Protein AF-A0A285VFL8-F1 (afdb_monomer_lite)

Organism: NCBI:txid38502

Radius of gyration: 19.56 Å; chains: 1; bounding box: 38×22×51 Å

Foldseek 3Di:
DLPADWDWAWDDDDPPDDDDTDTHTDPDSDHDHPDVPDPPPQDDLLRLLVQCVVVVVDPVSNSPPDSVSSCVSVVVD

Sequence (77 aa):
MPTGPRHYRAVERPEGAPPGDYAVECRCMIGEDHADGEIEESLSVYDAADIWLSNGMDEDYTFGYGEDELRNAAGLD

pLDDT: mean 78.21, std 14.05, range [48.72, 93.0]

Structure (mmCIF, N/CA/C/O backbone):
data_AF-A0A285VFL8-F1
#
_entry.id   AF-A0A285VFL8-F1
#
loop_
_atom_site.group_PDB
_atom_site.id
_atom_site.type_symbol
_atom_site.label_atom_id
_atom_site.label_alt_id
_atom_site.label_comp_id
_atom_site.label_asym_id
_atom_site.label_entity_id
_atom_site.label_seq_id
_atom_site.pdbx_PDB_ins_code
_atom_site.Cartn_x
_atom_site.Cartn_y
_atom_site.Cartn_z
_atom_site.occupancy
_atom_site.B_iso_or_equiv
_atom_site.auth_seq_id
_atom_site.auth_comp_id
_atom_site.auth_asym_id
_atom_site.auth_atom_id
_atom_site.pdbx_PDB_model_num
ATOM 1 N N . MET A 1 1 ? 17.458 4.200 2.644 1.00 48.72 1 MET A N 1
ATOM 2 C CA . MET A 1 1 ? 18.376 3.058 2.428 1.00 48.72 1 MET A CA 1
ATOM 3 C C . MET A 1 1 ? 17.593 2.048 1.609 1.00 48.72 1 MET A C 1
ATOM 5 O O . MET A 1 1 ? 16.450 1.839 1.988 1.00 48.72 1 MET A O 1
ATOM 9 N N . PRO A 1 2 ? 18.102 1.506 0.491 1.00 56.16 2 PRO A N 1
ATOM 10 C CA . PRO A 1 2 ? 17.364 0.483 -0.249 1.00 56.1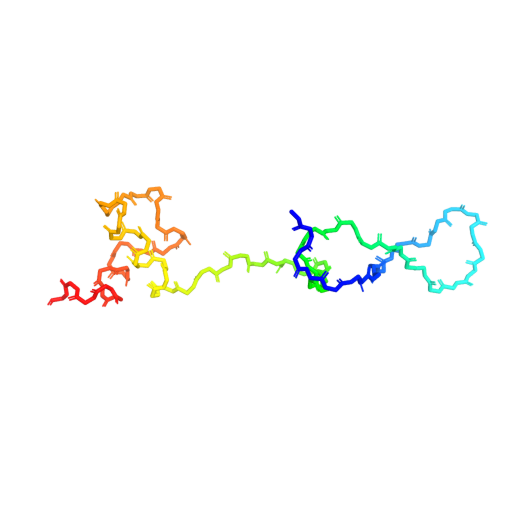6 2 PRO A CA 1
ATOM 11 C C . PRO A 1 2 ? 17.239 -0.762 0.641 1.00 56.16 2 PRO A C 1
ATOM 13 O O . PRO A 1 2 ? 18.253 -1.290 1.095 1.00 56.16 2 PRO A O 1
ATOM 16 N N . THR A 1 3 ? 16.012 -1.154 0.980 1.00 58.53 3 THR A N 1
ATOM 17 C CA . THR A 1 3 ? 15.713 -2.168 2.009 1.00 58.53 3 THR A CA 1
ATOM 18 C C . THR A 1 3 ? 15.512 -3.572 1.449 1.00 58.53 3 THR A C 1
ATOM 20 O O . THR A 1 3 ? 15.355 -4.501 2.236 1.00 58.53 3 THR A O 1
ATOM 23 N N . GLY A 1 4 ? 15.559 -3.766 0.128 1.00 60.25 4 GLY A N 1
ATOM 24 C CA . GLY A 1 4 ? 15.378 -5.092 -0.464 1.00 60.25 4 GLY A CA 1
ATOM 25 C C . GLY A 1 4 ? 16.433 -5.498 -1.503 1.00 60.25 4 GLY A C 1
ATOM 26 O O . GLY A 1 4 ? 17.313 -4.705 -1.854 1.00 60.25 4 GLY A O 1
ATOM 27 N N . PRO A 1 5 ? 16.370 -6.759 -1.969 1.00 64.38 5 PRO A N 1
ATOM 28 C CA . PRO A 1 5 ? 17.307 -7.330 -2.931 1.00 64.38 5 PRO A CA 1
ATOM 29 C C . PRO A 1 5 ? 17.279 -6.626 -4.296 1.00 64.38 5 PRO A C 1
ATOM 31 O O . PRO A 1 5 ? 16.267 -6.088 -4.744 1.00 64.38 5 PRO A O 1
ATOM 34 N N . ARG A 1 6 ? 18.432 -6.644 -4.979 1.00 68.12 6 ARG A N 1
ATOM 35 C CA . ARG A 1 6 ? 18.563 -6.122 -6.347 1.00 68.12 6 ARG A CA 1
ATOM 36 C C . ARG A 1 6 ? 17.751 -7.001 -7.295 1.00 68.12 6 ARG A C 1
ATOM 38 O O . ARG A 1 6 ? 17.965 -8.211 -7.319 1.00 68.12 6 ARG A O 1
ATOM 45 N N . HIS A 1 7 ? 16.891 -6.390 -8.101 1.00 74.31 7 HIS A N 1
ATOM 46 C CA . HIS A 1 7 ? 16.128 -7.073 -9.145 1.00 74.31 7 HIS A CA 1
ATOM 47 C C . HIS A 1 7 ? 16.260 -6.346 -10.491 1.00 74.31 7 HIS A C 1
ATOM 49 O O . HIS A 1 7 ? 16.711 -5.196 -10.563 1.00 74.31 7 HIS A O 1
ATOM 55 N N . TYR A 1 8 ? 15.901 -7.039 -11.570 1.00 77.69 8 TYR A N 1
ATOM 56 C CA . TYR A 1 8 ? 15.925 -6.524 -12.937 1.00 77.69 8 TYR A CA 1
ATOM 57 C C . TYR A 1 8 ? 14.493 -6.454 -13.456 1.00 77.69 8 TYR A C 1
ATOM 59 O O . TYR A 1 8 ? 13.791 -7.454 -13.402 1.00 77.69 8 TYR A O 1
ATOM 67 N N . ARG A 1 9 ? 14.076 -5.305 -13.994 1.00 77.50 9 ARG A N 1
ATOM 68 C CA . ARG A 1 9 ? 12.766 -5.166 -14.640 1.00 77.50 9 ARG A CA 1
ATOM 69 C C . ARG A 1 9 ? 12.879 -5.460 -16.130 1.00 77.50 9 ARG A C 1
ATOM 71 O O . ARG A 1 9 ? 13.821 -4.981 -16.771 1.00 77.50 9 ARG A O 1
ATOM 78 N N . ALA A 1 10 ? 11.921 -6.198 -16.680 1.00 81.50 10 ALA A N 1
ATOM 79 C CA . ALA A 1 10 ? 11.792 -6.353 -18.123 1.00 81.50 10 ALA A CA 1
ATOM 80 C C . ALA A 1 10 ? 11.471 -4.994 -18.761 1.00 81.50 10 ALA A C 1
ATOM 82 O O . ALA A 1 10 ? 10.738 -4.183 -18.195 1.00 81.50 10 ALA A 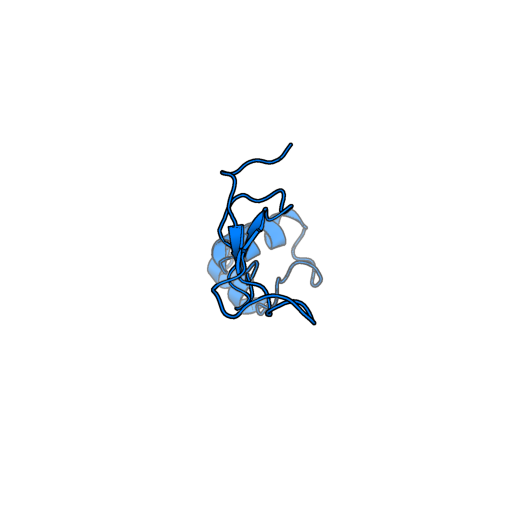O 1
ATOM 83 N N . VAL A 1 11 ? 12.053 -4.723 -19.923 1.00 81.62 11 VAL A N 1
ATOM 84 C CA . VAL A 1 11 ? 11.795 -3.498 -20.682 1.00 81.62 11 VAL A CA 1
ATOM 85 C C . VAL A 1 11 ? 11.524 -3.827 -22.133 1.00 81.62 11 VAL A C 1
ATOM 87 O O . VAL A 1 11 ? 11.923 -4.873 -22.648 1.00 81.62 11 VAL A O 1
ATOM 90 N N . GLU A 1 12 ? 10.872 -2.890 -22.808 1.00 84.25 12 GLU A N 1
ATOM 91 C CA . GLU A 1 12 ? 10.725 -2.951 -24.249 1.00 84.25 12 GLU A CA 1
ATOM 92 C C . GLU A 1 12 ? 12.092 -2.973 -24.932 1.00 84.25 12 GLU A C 1
ATOM 94 O O . GLU A 1 12 ? 13.071 -2.370 -24.477 1.00 84.25 12 GLU A O 1
ATOM 99 N N . ARG A 1 13 ? 12.148 -3.676 -26.063 1.00 87.75 13 ARG A N 1
ATOM 100 C CA . ARG A 1 13 ? 13.349 -3.744 -26.885 1.00 87.75 13 ARG A CA 1
ATOM 101 C C . ARG A 1 13 ? 13.735 -2.330 -27.346 1.00 87.75 13 ARG A C 1
ATOM 103 O O . ARG A 1 13 ? 12.948 -1.699 -28.053 1.00 87.75 13 ARG A O 1
ATOM 110 N N . PRO A 1 14 ? 14.953 -1.857 -27.038 1.00 85.12 14 PRO A N 1
ATOM 111 C CA . PRO A 1 14 ? 15.404 -0.556 -27.501 1.00 85.12 14 PRO A CA 1
ATOM 112 C C . PRO A 1 14 ? 15.535 -0.515 -29.028 1.00 85.12 14 PRO A C 1
ATOM 114 O O . PRO A 1 14 ? 15.885 -1.508 -29.678 1.00 85.12 14 PRO A O 1
ATOM 117 N N . GLU A 1 15 ? 15.266 0.655 -29.608 1.00 87.56 15 GLU A N 1
ATOM 118 C CA . GLU A 1 15 ? 15.335 0.861 -31.054 1.00 87.56 15 GLU A CA 1
ATOM 119 C C . GLU A 1 15 ? 16.758 0.587 -31.573 1.00 87.56 15 GLU A C 1
ATOM 121 O O . GLU A 1 15 ? 17.747 1.088 -31.040 1.00 87.56 15 GLU A O 1
ATOM 126 N N . GLY A 1 16 ? 16.870 -0.264 -32.596 1.00 88.25 16 GLY A N 1
ATOM 127 C CA . GLY A 1 16 ? 18.157 -0.671 -33.172 1.00 88.25 16 GLY A CA 1
ATOM 128 C C . GLY A 1 16 ? 18.893 -1.791 -32.425 1.00 88.25 16 GLY A C 1
ATOM 129 O O . GLY A 1 16 ? 19.935 -2.246 -32.894 1.00 88.25 16 GLY A O 1
ATOM 130 N N . ALA A 1 17 ? 18.357 -2.291 -31.310 1.00 85.06 17 ALA A N 1
ATOM 131 C CA . ALA A 1 17 ? 18.949 -3.412 -30.588 1.00 85.06 17 ALA A CA 1
ATOM 132 C C . ALA A 1 17 ? 18.594 -4.765 -31.252 1.00 85.06 17 ALA A C 1
ATOM 134 O O . ALA A 1 17 ? 17.543 -4.870 -31.905 1.00 85.06 17 ALA A O 1
ATOM 135 N N . PRO A 1 18 ? 19.444 -5.808 -31.135 1.00 89.56 18 PRO A N 1
ATOM 136 C CA . PRO A 1 18 ? 19.150 -7.139 -31.677 1.00 89.56 18 PRO A CA 1
ATOM 137 C C . PRO A 1 18 ? 17.850 -7.739 -31.091 1.00 89.56 18 PRO A C 1
ATOM 139 O O . PRO A 1 18 ? 17.326 -7.252 -30.093 1.00 89.56 18 PRO A O 1
ATOM 142 N N . PRO A 1 19 ? 17.251 -8.776 -31.688 1.00 87.88 19 PRO A N 1
ATOM 143 C CA . PRO A 1 19 ? 16.163 -9.494 -31.021 1.00 87.88 19 PRO A CA 1
ATOM 144 C C . PRO A 1 19 ? 16.676 -10.181 -29.740 1.00 87.88 19 PRO A C 1
ATOM 146 O O . PRO A 1 19 ? 17.762 -10.758 -29.750 1.00 87.88 19 PRO A O 1
ATOM 149 N N . GLY A 1 20 ? 15.904 -10.112 -28.652 1.00 86.19 20 GLY A N 1
ATOM 150 C CA . GLY A 1 20 ? 16.232 -10.728 -27.361 1.00 86.19 20 GLY A CA 1
ATOM 151 C C . GLY A 1 20 ? 15.379 -10.183 -26.214 1.00 86.19 20 GLY 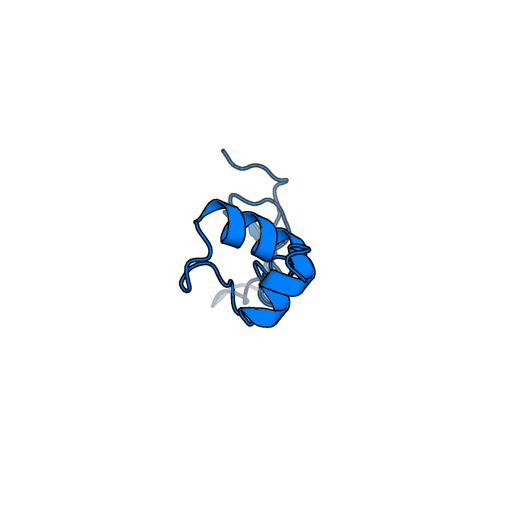A C 1
ATOM 152 O O . GLY A 1 20 ? 14.645 -9.211 -26.402 1.00 86.19 20 GLY A O 1
ATOM 153 N N . ASP A 1 21 ? 15.490 -10.810 -25.045 1.00 83.94 21 ASP A N 1
ATOM 154 C CA . ASP A 1 21 ? 14.890 -10.336 -23.798 1.00 83.94 21 ASP A CA 1
ATOM 155 C C . ASP A 1 21 ? 15.753 -9.228 -23.189 1.00 83.94 21 ASP A C 1
ATOM 157 O O . ASP A 1 21 ? 16.949 -9.407 -22.940 1.00 83.94 21 ASP A O 1
ATOM 161 N N . TYR A 1 22 ? 15.142 -8.067 -22.960 1.00 83.88 22 TYR A N 1
ATOM 162 C CA . TYR A 1 22 ? 15.806 -6.906 -22.381 1.00 83.88 22 TYR A CA 1
ATOM 163 C C . TYR A 1 22 ? 15.329 -6.704 -20.952 1.00 83.88 22 TYR A C 1
ATOM 165 O O . TYR A 1 22 ? 14.134 -6.574 -20.698 1.00 83.88 22 TYR A O 1
ATOM 173 N N . ALA A 1 23 ? 16.276 -6.635 -20.022 1.00 84.75 23 ALA A N 1
ATOM 174 C CA . ALA A 1 23 ? 16.004 -6.288 -18.640 1.00 84.75 23 ALA A CA 1
ATOM 175 C C . ALA A 1 23 ? 17.034 -5.271 -18.143 1.00 84.75 23 ALA A C 1
ATOM 177 O O . ALA A 1 23 ? 18.220 -5.355 -18.473 1.00 84.75 23 ALA A O 1
ATOM 178 N N . VAL A 1 24 ? 16.584 -4.295 -17.358 1.00 80.75 24 VAL A N 1
ATOM 179 C CA . VAL A 1 24 ? 17.450 -3.282 -16.741 1.00 80.75 24 VAL A CA 1
ATOM 180 C C . VAL A 1 24 ? 17.397 -3.416 -15.234 1.00 80.75 24 VAL A C 1
ATOM 182 O O . VAL A 1 24 ? 16.366 -3.774 -14.671 1.00 80.75 24 VAL A O 1
ATOM 185 N N . GLU A 1 25 ? 18.507 -3.113 -14.569 1.00 80.62 25 GLU A N 1
ATOM 186 C CA . GLU A 1 25 ? 18.535 -3.087 -13.110 1.00 80.62 25 GLU A CA 1
ATOM 187 C C . GLU A 1 25 ? 17.511 -2.075 -12.590 1.00 80.62 25 GLU A C 1
ATOM 189 O O . GLU A 1 25 ? 17.539 -0.892 -12.954 1.00 80.62 25 GLU A O 1
ATOM 194 N N . CYS A 1 26 ? 16.592 -2.551 -11.756 1.00 75.69 26 CYS A N 1
ATOM 195 C CA . CYS A 1 26 ? 15.573 -1.708 -11.172 1.00 75.69 26 CYS A CA 1
ATOM 196 C C . CYS A 1 26 ? 16.192 -0.828 -10.080 1.00 75.69 26 CYS A C 1
ATOM 198 O O . CYS A 1 26 ? 16.974 -1.291 -9.250 1.00 75.69 26 CYS A O 1
ATOM 2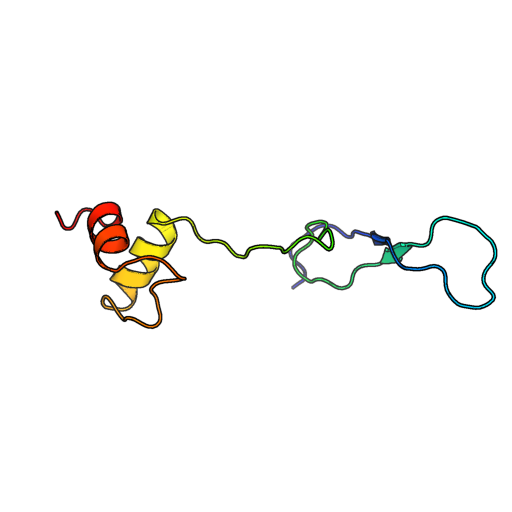00 N N . ARG A 1 27 ? 15.846 0.464 -10.084 1.00 70.44 27 ARG A N 1
ATOM 201 C CA . ARG A 1 27 ? 16.312 1.444 -9.086 1.00 70.44 27 ARG A CA 1
ATOM 202 C C . ARG A 1 27 ? 15.323 1.652 -7.934 1.00 70.44 27 ARG A C 1
ATOM 204 O O . ARG A 1 27 ? 15.488 2.604 -7.172 1.00 70.44 27 ARG A O 1
ATOM 211 N N . CYS A 1 28 ? 14.303 0.806 -7.803 1.00 64.94 28 CYS A N 1
ATOM 212 C CA . CYS A 1 28 ? 13.373 0.885 -6.682 1.00 64.94 28 CYS A CA 1
ATOM 213 C C . CYS A 1 28 ? 14.112 0.641 -5.358 1.00 64.94 28 CYS A C 1
ATOM 215 O O . CYS A 1 28 ? 14.964 -0.239 -5.247 1.00 64.94 28 CYS A O 1
ATOM 217 N N . MET A 1 29 ? 13.800 1.452 -4.344 1.00 57.75 29 MET A N 1
ATOM 218 C CA . MET A 1 29 ? 14.366 1.300 -2.996 1.00 57.75 29 MET A CA 1
ATOM 219 C C . MET A 1 29 ? 13.669 0.202 -2.179 1.00 57.75 29 MET A C 1
ATOM 221 O O . MET A 1 29 ? 14.178 -0.179 -1.126 1.00 57.75 29 MET A O 1
ATOM 225 N N . ILE A 1 30 ? 12.544 -0.306 -2.681 1.00 57.16 30 ILE A N 1
ATOM 226 C CA . ILE A 1 30 ? 11.780 -1.432 -2.153 1.00 57.16 30 ILE A CA 1
ATOM 227 C C . ILE A 1 30 ? 12.177 -2.615 -3.036 1.00 57.16 30 ILE A C 1
ATOM 229 O O . ILE A 1 30 ? 11.896 -2.613 -4.230 1.00 57.16 30 ILE A O 1
ATOM 233 N N . GLY A 1 31 ? 12.984 -3.542 -2.525 1.00 50.81 31 GLY A N 1
ATOM 234 C CA . GLY A 1 31 ? 13.572 -4.602 -3.356 1.00 50.81 31 GLY A CA 1
ATOM 235 C C . GLY A 1 31 ? 12.638 -5.777 -3.614 1.00 50.81 31 GLY A C 1
ATOM 236 O O . GLY A 1 31 ? 13.063 -6.920 -3.499 1.00 50.81 31 GLY A O 1
ATOM 237 N N . GLU A 1 32 ? 11.390 -5.497 -3.954 1.00 56.12 32 GLU A N 1
ATOM 238 C CA . GLU A 1 32 ? 10.450 -6.487 -4.464 1.00 56.12 32 GLU A CA 1
ATOM 239 C C . GLU A 1 32 ? 10.306 -6.272 -5.973 1.00 56.12 32 GLU A C 1
ATOM 241 O O . GLU A 1 32 ? 10.376 -5.135 -6.443 1.00 56.12 32 GLU A O 1
ATOM 246 N N . ASP A 1 33 ? 10.212 -7.360 -6.738 1.00 56.53 33 ASP A N 1
ATOM 247 C CA . ASP A 1 33 ? 10.034 -7.315 -8.189 1.00 56.53 33 ASP A CA 1
ATOM 248 C C . ASP A 1 33 ? 8.693 -6.634 -8.493 1.00 56.53 33 ASP A C 1
ATOM 250 O O . ASP A 1 33 ? 7.641 -7.263 -8.434 1.00 56.53 33 ASP A O 1
ATOM 254 N N . HIS A 1 34 ? 8.712 -5.321 -8.742 1.00 58.75 34 HIS A N 1
ATOM 255 C CA . HIS A 1 34 ? 7.521 -4.593 -9.172 1.00 58.75 34 HIS A CA 1
ATOM 256 C C . HIS A 1 34 ? 7.233 -4.999 -10.617 1.00 58.75 34 HIS A C 1
ATOM 258 O O . HIS A 1 34 ? 7.692 -4.357 -11.567 1.00 58.75 34 HIS A O 1
ATOM 264 N N . ALA A 1 35 ? 6.497 -6.096 -10.781 1.00 53.69 35 ALA A N 1
ATOM 265 C CA . ALA A 1 35 ? 5.767 -6.347 -12.007 1.00 53.69 35 ALA A CA 1
ATOM 266 C C . ALA A 1 35 ? 4.913 -5.104 -12.307 1.00 53.69 35 ALA A C 1
ATOM 268 O O . ALA A 1 35 ? 4.330 -4.513 -11.405 1.00 53.69 35 ALA A O 1
ATOM 269 N N . ASP A 1 36 ? 4.832 -4.707 -13.576 1.00 55.50 36 ASP A N 1
ATOM 270 C CA . ASP A 1 36 ? 4.050 -3.554 -14.065 1.00 55.50 36 ASP A CA 1
ATOM 271 C C . ASP A 1 36 ? 2.532 -3.660 -13.767 1.00 55.50 36 ASP A C 1
ATOM 273 O O . ASP A 1 36 ? 1.754 -2.785 -14.125 1.00 55.50 36 ASP A O 1
ATOM 277 N N . GLY A 1 37 ? 2.096 -4.733 -13.101 1.00 49.69 37 GLY A N 1
ATOM 278 C CA . GLY A 1 37 ? 0.798 -4.821 -12.453 1.00 49.69 37 GLY A CA 1
ATOM 279 C C . GLY A 1 37 ? 0.911 -4.246 -11.054 1.00 49.69 37 GLY A C 1
ATOM 280 O O . GLY A 1 37 ? 1.313 -4.960 -10.145 1.00 49.69 37 GLY A O 1
ATOM 281 N N . GLU A 1 38 ? 0.610 -2.953 -10.956 1.00 52.41 38 GLU A N 1
ATOM 282 C CA . GLU A 1 38 ? 0.079 -2.260 -9.781 1.00 52.41 38 GLU A CA 1
ATOM 283 C C . GLU A 1 38 ? 0.544 -2.903 -8.474 1.00 52.41 38 GLU A C 1
ATOM 285 O O . GLU A 1 38 ? -0.099 -3.801 -7.938 1.00 52.41 38 GLU A O 1
ATOM 290 N N . ILE A 1 39 ? 1.684 -2.447 -7.950 1.00 53.69 39 ILE A N 1
ATOM 291 C CA . ILE A 1 39 ? 1.894 -2.545 -6.510 1.00 53.69 39 ILE A CA 1
ATOM 292 C C . ILE A 1 39 ? 0.818 -1.700 -5.852 1.00 53.69 39 ILE A C 1
ATOM 294 O O . ILE A 1 39 ? 0.986 -0.512 -5.583 1.00 53.69 39 ILE A O 1
ATOM 298 N N . GLU A 1 40 ? -0.334 -2.324 -5.680 1.00 55.94 40 GLU A N 1
ATOM 299 C CA . GLU A 1 40 ? -1.369 -1.878 -4.792 1.00 55.94 40 GLU A CA 1
ATOM 300 C C . GLU A 1 40 ? -0.665 -1.822 -3.439 1.00 55.94 40 GLU A C 1
ATOM 302 O O . GLU A 1 40 ? -0.424 -2.844 -2.796 1.00 55.94 40 GLU A O 1
ATOM 307 N N . GLU A 1 41 ? -0.268 -0.630 -3.000 1.00 58.81 41 GLU A N 1
ATOM 308 C CA . GLU A 1 41 ? 0.025 -0.353 -1.595 1.00 58.81 41 GLU A CA 1
ATOM 309 C C . GLU A 1 41 ? -1.299 -0.483 -0.807 1.00 58.81 41 GLU A C 1
ATOM 311 O O . GLU A 1 41 ? -1.747 0.438 -0.128 1.00 58.81 41 GLU A O 1
ATOM 316 N N . SER A 1 42 ? -1.992 -1.614 -0.972 1.00 62.69 42 SER A N 1
ATOM 317 C CA . SER A 1 42 ? -3.283 -1.929 -0.401 1.00 62.69 42 SER A CA 1
ATOM 318 C C . SER A 1 42 ? -3.034 -2.372 1.029 1.00 62.69 42 SER A C 1
ATOM 320 O O . SER A 1 42 ? -2.62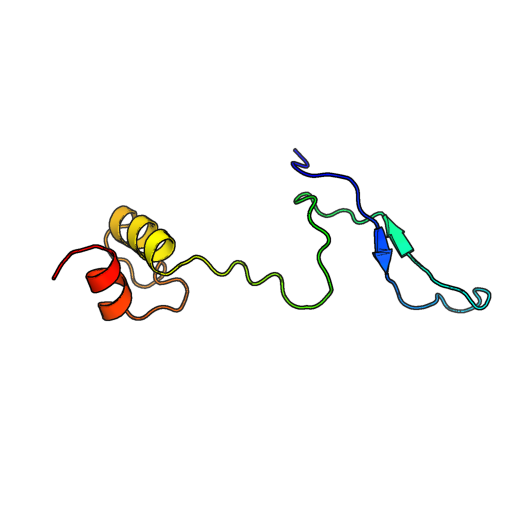1 -3.504 1.298 1.00 62.69 42 SER A O 1
ATOM 322 N N . LEU A 1 43 ? -3.242 -1.443 1.952 1.00 78.06 43 LEU A N 1
ATOM 323 C CA . LEU A 1 43 ? -3.314 -1.733 3.375 1.00 78.06 43 LEU A CA 1
ATOM 324 C C . LEU A 1 43 ? -4.522 -2.629 3.639 1.00 78.06 43 LEU A C 1
ATOM 326 O O . LEU A 1 43 ? -5.576 -2.440 3.042 1.00 78.06 43 LEU A O 1
ATOM 330 N N . SER A 1 44 ? -4.382 -3.602 4.540 1.00 86.62 44 SER A N 1
ATOM 331 C CA . SER A 1 44 ? -5.540 -4.370 4.994 1.00 86.62 44 SER A CA 1
ATOM 332 C C . SER A 1 44 ? -6.511 -3.450 5.743 1.00 86.62 44 SER A C 1
ATOM 334 O O . SER A 1 44 ? -6.084 -2.469 6.347 1.00 86.62 44 SER A O 1
ATOM 336 N N . VAL A 1 45 ? -7.807 -3.781 5.779 1.00 89.62 45 VAL A N 1
ATOM 337 C CA . VAL A 1 45 ? -8.796 -2.990 6.541 1.00 89.62 45 VAL A CA 1
ATOM 338 C C . VAL A 1 45 ? -8.425 -2.861 8.026 1.00 89.62 45 VAL A C 1
ATOM 340 O O . VAL A 1 45 ? -8.717 -1.846 8.645 1.00 89.62 45 VAL A O 1
ATOM 343 N N . TYR A 1 46 ? -7.741 -3.860 8.595 1.00 91.25 46 TYR A N 1
ATOM 344 C CA . TYR A 1 46 ? -7.285 -3.833 9.985 1.00 91.25 46 TYR A CA 1
ATOM 345 C C . TYR A 1 46 ? -6.109 -2.873 10.187 1.00 91.25 46 TYR A C 1
ATOM 347 O O . TYR A 1 46 ? -6.124 -2.093 11.135 1.00 91.25 46 TYR A O 1
ATOM 355 N N . ASP A 1 47 ? -5.123 -2.888 9.284 1.00 90.62 47 ASP A N 1
ATOM 356 C CA . ASP A 1 47 ? -4.002 -1.937 9.321 1.00 90.62 47 ASP A CA 1
ATOM 357 C C . ASP A 1 47 ? -4.483 -0.509 9.037 1.00 90.62 47 ASP A C 1
ATOM 359 O O . ASP A 1 47 ? -4.091 0.435 9.720 1.00 90.62 47 ASP A O 1
ATOM 363 N N . ALA A 1 48 ? -5.387 -0.350 8.068 1.00 90.69 48 ALA A N 1
ATOM 364 C CA . ALA A 1 48 ? -6.023 0.924 7.771 1.00 90.69 48 ALA A CA 1
ATOM 365 C C . ALA A 1 48 ? -6.811 1.443 8.984 1.00 90.69 48 ALA A C 1
ATOM 367 O O . ALA A 1 48 ? -6.683 2.616 9.324 1.00 90.69 48 ALA A O 1
ATOM 368 N N . ALA A 1 49 ? -7.562 0.583 9.682 1.00 92.56 49 ALA A N 1
ATOM 369 C CA . ALA A 1 49 ? -8.317 0.954 10.878 1.00 92.56 49 ALA A CA 1
ATOM 370 C C . ALA A 1 49 ? -7.419 1.384 12.047 1.00 92.56 49 ALA A C 1
ATOM 372 O O . ALA A 1 49 ? -7.751 2.353 12.726 1.00 92.56 49 ALA A O 1
ATOM 373 N N . ASP A 1 50 ? -6.284 0.715 12.271 1.00 91.69 50 ASP A N 1
ATOM 374 C CA . ASP A 1 50 ? -5.314 1.077 13.317 1.00 91.69 50 ASP A CA 1
ATOM 375 C C . ASP A 1 50 ? -4.673 2.451 13.057 1.00 91.69 50 ASP A C 1
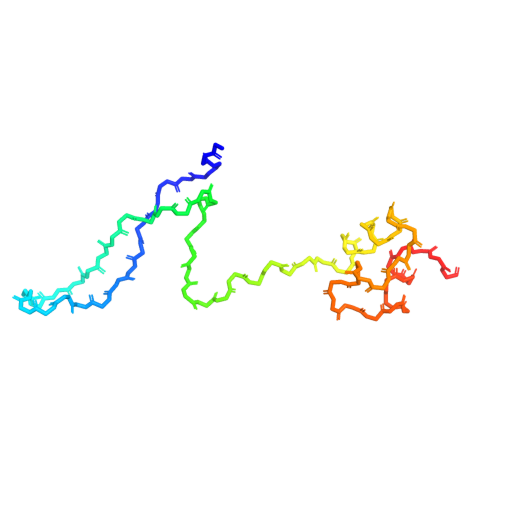ATOM 377 O O . ASP A 1 50 ? -4.594 3.305 13.952 1.00 91.69 50 ASP A O 1
ATOM 381 N N . ILE A 1 51 ? -4.297 2.712 11.801 1.00 90.00 51 ILE A N 1
ATOM 382 C CA . ILE A 1 51 ? -3.762 4.009 11.376 1.00 90.00 51 ILE A CA 1
ATOM 383 C C . ILE A 1 51 ? -4.845 5.087 11.486 1.00 90.00 51 ILE A C 1
ATOM 385 O O . ILE A 1 51 ? -4.592 6.161 12.032 1.00 90.00 51 ILE A O 1
ATOM 389 N N . TRP A 1 52 ? -6.055 4.806 11.009 1.00 92.88 52 TRP A N 1
ATOM 390 C CA . TRP A 1 52 ? -7.197 5.715 11.057 1.00 92.88 52 TRP A CA 1
ATOM 391 C C . TRP A 1 52 ? -7.563 6.107 12.497 1.00 92.88 52 TRP A C 1
ATOM 393 O O . TRP A 1 52 ? -7.653 7.295 12.816 1.00 92.88 52 TRP A O 1
ATOM 403 N N . LEU A 1 53 ? -7.667 5.129 13.404 1.00 92.06 53 LEU A N 1
ATOM 404 C CA . LEU A 1 53 ? -7.853 5.337 14.846 1.00 92.06 53 LEU A CA 1
ATOM 405 C C . LEU A 1 53 ? -6.754 6.219 15.446 1.00 92.06 53 LEU A C 1
ATOM 407 O O . LEU A 1 53 ? -7.043 7.160 16.188 1.00 92.06 53 LEU A O 1
ATOM 411 N N . SER A 1 54 ? -5.496 5.929 15.110 1.00 89.94 54 SER A N 1
ATOM 412 C CA . SER A 1 54 ? -4.331 6.660 15.619 1.00 89.94 54 SER A CA 1
ATOM 413 C C . SER A 1 54 ? -4.268 8.109 15.125 1.00 89.94 54 SER A C 1
ATOM 415 O O . SER A 1 54 ? -3.692 8.959 15.804 1.00 89.94 54 SER A O 1
ATOM 417 N N . ASN A 1 55 ? -4.890 8.410 13.981 1.00 89.88 55 ASN A N 1
ATOM 418 C CA . ASN A 1 55 ? -5.009 9.760 13.424 1.00 89.88 55 ASN A CA 1
ATOM 419 C C . ASN A 1 55 ? -6.305 10.476 13.840 1.00 89.88 55 ASN A C 1
ATOM 421 O O . ASN A 1 55 ? -6.577 11.577 13.374 1.00 89.88 55 ASN A O 1
ATOM 425 N N . GLY A 1 56 ? -7.082 9.896 14.760 1.00 90.25 56 GLY A N 1
ATOM 426 C CA . GLY A 1 56 ? -8.286 10.534 15.290 1.00 90.25 56 GLY A CA 1
ATOM 427 C C . GLY A 1 56 ? -9.529 10.337 14.428 1.00 90.25 56 GLY A C 1
ATOM 428 O O . GLY A 1 56 ? -10.434 11.163 14.506 1.00 90.25 56 GLY A O 1
ATOM 429 N N . MET A 1 57 ? -9.595 9.236 13.672 1.00 89.69 57 MET A N 1
ATOM 430 C CA . MET A 1 57 ? -10.716 8.888 12.791 1.00 89.69 57 MET A CA 1
ATOM 431 C C . MET A 1 57 ? -10.916 9.882 11.639 1.00 89.69 57 MET A C 1
ATOM 433 O O . MET A 1 57 ? -12.040 10.210 11.269 1.00 89.69 57 MET A O 1
ATOM 437 N N . ASP A 1 58 ? -9.814 10.373 11.086 1.00 90.25 58 ASP A N 1
ATOM 438 C CA . ASP A 1 58 ? -9.817 11.388 10.039 1.00 90.25 58 ASP A CA 1
ATOM 439 C C . ASP A 1 58 ? -10.135 10.793 8.650 1.00 90.25 58 ASP A C 1
ATOM 441 O O . ASP A 1 58 ? -9.681 9.698 8.305 1.00 90.25 58 ASP A O 1
ATOM 445 N N . GLU A 1 59 ? -10.953 11.494 7.860 1.00 83.38 59 GLU A N 1
ATOM 446 C CA . GLU A 1 59 ? -11.475 11.016 6.570 1.00 83.38 59 GLU A CA 1
ATOM 447 C C . GLU A 1 59 ? -10.383 10.821 5.505 1.00 83.38 59 GLU A C 1
ATOM 449 O O . GLU A 1 59 ? -10.495 9.926 4.660 1.00 83.38 59 GLU A O 1
ATOM 454 N N . ASP A 1 60 ? -9.286 11.580 5.594 1.00 85.69 60 ASP A N 1
ATOM 455 C CA . ASP A 1 60 ? -8.139 11.460 4.691 1.00 85.69 60 ASP A CA 1
ATOM 456 C C . ASP A 1 60 ? -7.315 10.183 4.958 1.00 85.69 60 ASP A C 1
ATOM 458 O O . ASP A 1 60 ? -6.533 9.747 4.111 1.00 85.69 60 ASP A O 1
ATOM 462 N N . TYR A 1 61 ? -7.518 9.532 6.108 1.00 85.12 61 TYR A N 1
ATOM 463 C CA . TYR A 1 61 ? -6.815 8.310 6.520 1.00 85.12 61 TYR A CA 1
ATOM 464 C C . TYR A 1 61 ? -7.668 7.047 6.368 1.00 85.12 61 TYR A C 1
ATOM 466 O O . TYR A 1 61 ? -7.421 6.040 7.026 1.00 85.12 61 TYR A O 1
ATOM 474 N N . THR A 1 62 ? -8.679 7.082 5.500 1.00 86.31 62 THR A N 1
ATOM 475 C CA . THR A 1 62 ? -9.564 5.935 5.245 1.00 86.31 62 THR A CA 1
ATOM 476 C C . THR A 1 62 ? -8.977 4.914 4.271 1.00 86.31 62 THR A C 1
ATOM 478 O O . THR A 1 62 ? -9.481 3.798 4.178 1.00 86.31 62 THR A O 1
ATOM 481 N N . PHE A 1 63 ? -7.904 5.262 3.548 1.00 84.50 63 PHE A N 1
ATOM 482 C CA . PHE A 1 63 ? -7.212 4.380 2.593 1.00 84.50 63 PHE A CA 1
ATOM 483 C C . PHE A 1 63 ? -8.152 3.690 1.581 1.00 84.50 63 PHE A C 1
ATOM 485 O O . PHE A 1 63 ? -7.866 2.598 1.101 1.00 84.50 63 PHE A O 1
ATOM 492 N N . GLY A 1 64 ? -9.276 4.337 1.246 1.00 84.25 64 GLY A N 1
ATOM 493 C CA . GLY A 1 64 ? -10.286 3.814 0.320 1.00 84.25 64 GLY A CA 1
ATOM 494 C C . GLY A 1 64 ? -11.361 2.917 0.949 1.00 84.25 64 GLY A C 1
ATOM 495 O O . GLY A 1 64 ? -12.241 2.458 0.224 1.00 84.25 64 GLY A O 1
ATOM 496 N N . TYR A 1 65 ? -11.327 2.693 2.264 1.00 88.12 65 TYR A N 1
ATOM 497 C CA . TYR A 1 65 ? -12.354 1.962 3.011 1.00 88.12 65 TYR A CA 1
ATOM 498 C C . TYR A 1 65 ? -13.463 2.883 3.528 1.00 88.12 65 TYR A C 1
ATOM 500 O O . TYR A 1 65 ? -13.252 4.073 3.758 1.00 88.12 65 TYR A O 1
ATOM 508 N N . GLY A 1 66 ? -14.659 2.331 3.744 1.00 90.00 66 GLY A N 1
ATOM 509 C CA . GLY A 1 66 ? -15.730 3.055 4.424 1.00 90.00 66 GLY A CA 1
ATOM 510 C C . GLY A 1 66 ? -15.441 3.262 5.915 1.00 90.00 66 GLY A C 1
ATOM 511 O O . GLY A 1 66 ? -14.834 2.417 6.572 1.00 90.00 66 GLY A O 1
ATOM 512 N N . GLU A 1 67 ? -15.945 4.359 6.481 1.00 89.88 67 GLU A N 1
ATOM 513 C CA . GLU A 1 67 ? -15.822 4.664 7.915 1.00 89.88 67 GLU A CA 1
ATOM 514 C C . GLU A 1 67 ? -16.423 3.546 8.791 1.00 89.88 67 GLU A C 1
ATOM 516 O O . GLU A 1 67 ? -15.856 3.165 9.814 1.00 89.88 67 GLU A O 1
ATOM 521 N N . ASP A 1 68 ? -17.543 2.961 8.355 1.00 90.88 68 ASP A N 1
ATOM 522 C CA . ASP A 1 68 ? -18.188 1.823 9.016 1.00 90.88 68 ASP A CA 1
ATOM 523 C C . ASP A 1 68 ? -17.313 0.556 8.998 1.00 90.88 68 ASP A C 1
ATOM 525 O O . ASP A 1 68 ? -17.235 -0.161 9.997 1.00 90.88 68 ASP A O 1
ATOM 529 N N . GLU A 1 69 ? -16.616 0.292 7.886 1.00 91.75 69 GLU A N 1
ATOM 530 C CA . GLU A 1 69 ? -15.701 -0.851 7.762 1.00 91.75 69 GLU A CA 1
ATOM 531 C C . GLU A 1 69 ? -14.506 -0.698 8.702 1.00 91.75 69 GLU A C 1
ATOM 533 O O . GLU A 1 69 ? -14.130 -1.650 9.392 1.00 91.75 69 GLU A O 1
ATOM 538 N N . LEU A 1 70 ? -13.959 0.517 8.785 1.00 92.19 70 LEU A N 1
ATOM 539 C CA . LEU A 1 70 ? -12.853 0.845 9.677 1.00 92.19 70 LEU A CA 1
ATOM 540 C C . LEU A 1 70 ? -13.276 0.761 11.149 1.00 92.19 70 LEU A C 1
ATOM 542 O O . LEU A 1 70 ? -12.537 0.195 11.948 1.00 92.19 70 LEU A O 1
ATOM 546 N N . ARG A 1 71 ? -14.478 1.231 11.521 1.00 91.12 71 ARG A N 1
ATOM 547 C CA . ARG A 1 71 ? -15.019 1.094 12.891 1.00 91.12 71 ARG A CA 1
ATOM 548 C C . ARG A 1 71 ? -15.217 -0.357 13.308 1.00 91.12 71 ARG A C 1
ATOM 550 O O . ARG A 1 71 ? -14.842 -0.728 14.420 1.00 91.12 71 ARG A O 1
ATOM 557 N N . ASN A 1 72 ? -15.775 -1.173 12.419 1.00 93.00 72 ASN A N 1
ATOM 558 C CA . ASN A 1 72 ? -15.954 -2.597 12.672 1.00 93.00 72 ASN A CA 1
ATOM 559 C C . ASN A 1 72 ? -14.596 -3.308 12.823 1.00 93.00 72 ASN A C 1
ATOM 561 O O . ASN A 1 72 ? -14.407 -4.089 13.754 1.00 93.00 72 ASN A O 1
ATOM 565 N N . ALA A 1 73 ? -13.624 -3.005 11.955 1.00 91.62 73 ALA A N 1
ATOM 566 C CA . ALA A 1 73 ? -12.272 -3.562 12.043 1.00 91.62 73 ALA A CA 1
ATOM 567 C C . ALA A 1 73 ? -11.509 -3.092 13.297 1.00 91.62 73 ALA A C 1
ATOM 569 O O . ALA A 1 73 ? -10.769 -3.872 13.895 1.00 91.62 73 ALA A O 1
ATOM 570 N N . ALA A 1 74 ? -11.743 -1.851 13.727 1.00 88.56 74 ALA A N 1
ATOM 571 C CA . ALA A 1 74 ? -11.228 -1.247 14.954 1.00 88.56 74 ALA A CA 1
ATOM 572 C C . ALA A 1 74 ? -11.843 -1.818 16.248 1.00 88.56 74 ALA A C 1
ATOM 574 O O . ALA A 1 74 ? -11.350 -1.525 17.338 1.00 88.56 74 ALA A O 1
ATOM 575 N N . GLY A 1 75 ? -12.923 -2.604 16.157 1.00 88.25 75 GLY A N 1
ATOM 576 C CA . GLY A 1 75 ? -13.640 -3.114 17.327 1.00 88.25 75 GLY A CA 1
ATOM 577 C C . GLY A 1 75 ? -14.405 -2.031 18.096 1.00 88.25 75 GLY A C 1
ATOM 578 O O . GLY A 1 75 ? -14.538 -2.129 19.313 1.00 88.25 75 GLY A O 1
ATOM 579 N N . LEU A 1 76 ? -14.877 -0.994 17.395 1.00 82.81 76 LEU A N 1
ATOM 580 C CA . LEU A 1 76 ? -15.705 0.088 17.943 1.00 82.81 76 LEU A CA 1
ATOM 581 C C . LEU A 1 76 ? -17.223 -0.198 17.855 1.00 82.81 76 LEU A C 1
ATOM 583 O O . LEU A 1 76 ? -18.009 0.745 17.958 1.00 82.81 76 LEU A O 1
ATOM 587 N N . ASP A 1 77 ? -17.615 -1.460 17.643 1.00 64.00 77 ASP A N 1
ATOM 588 C CA . ASP A 1 77 ? -19.017 -1.926 17.592 1.00 64.00 77 ASP A CA 1
ATOM 589 C C . ASP A 1 77 ? -19.704 -1.913 18.973 1.00 64.00 77 ASP A C 1
ATOM 591 O O . ASP A 1 77 ? -19.119 -2.453 19.946 1.00 64.00 77 ASP A O 1
#

Secondary structure (DSSP, 8-state):
---S---EEEEPPPTTPPSS-EEEE---SS-S---SS-------HHHHHHHHHHTTS-GGGSTT--HHHHHHHTT--